Protein AF-A0A2D9XTK6-F1 (afdb_monomer_lite)

Foldseek 3Di:
DVVVVVVVVLVVVLQVQLVVQLVVCVVVVVCVPDNSNVSSVVSSVVSVVVCVVCVVVVVVVVPPPPD

Secondary structure (DSSP, 8-state):
-HHHHHHHHHHHHHHHHHHHHHHHHHHTTGGGTS-HHHHHHHHHHHHHHHHHHTHHHHHHHHHS---

pLDDT: mean 83.61, std 8.37, range [53.03, 93.56]

Sequence (67 aa):
MLAFISLVFFGAVGYFAYNITQCVARILKLTTFIDSKIFGVLGLIVYVYLVYMNSDVLLEAMMKPIS

Radius of gyration: 14.74 Å; chains: 1; bounding box: 34×20×36 Å

Structure (mmCIF, N/CA/C/O backbone):
data_AF-A0A2D9XTK6-F1
#
_entry.id   AF-A0A2D9XTK6-F1
#
loop_
_atom_site.group_PDB
_atom_site.id
_atom_site.type_symbol
_atom_site.label_atom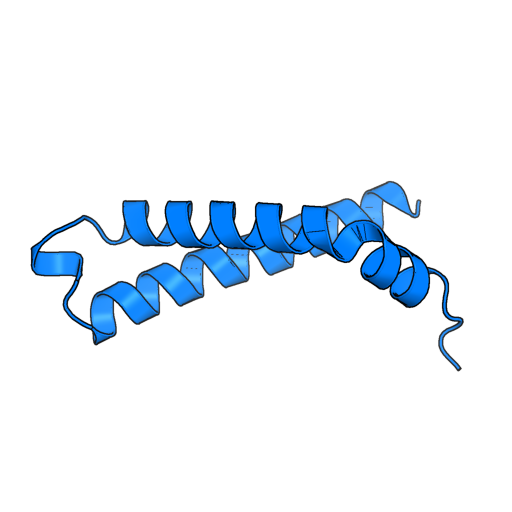_id
_atom_site.label_alt_id
_atom_site.label_comp_id
_atom_site.label_asym_id
_atom_site.label_entity_id
_atom_site.label_seq_id
_atom_site.pdbx_PDB_ins_code
_atom_site.Cartn_x
_atom_site.Cartn_y
_atom_site.Cartn_z
_atom_site.occupancy
_atom_site.B_iso_or_equiv
_atom_site.auth_seq_id
_atom_site.auth_comp_id
_atom_site.auth_asym_id
_atom_site.auth_atom_id
_atom_site.pdbx_PDB_model_num
ATOM 1 N N . MET A 1 1 ? 15.739 -7.239 -12.753 1.00 62.22 1 MET A N 1
ATOM 2 C CA . MET A 1 1 ? 16.067 -6.008 -11.998 1.00 62.22 1 MET A CA 1
ATOM 3 C C . MET A 1 1 ? 14.857 -5.090 -11.862 1.00 62.22 1 MET A C 1
ATOM 5 O O . MET A 1 1 ? 14.477 -4.824 -10.732 1.00 62.22 1 MET A O 1
ATOM 9 N N . LEU A 1 2 ? 14.189 -4.703 -12.958 1.00 71.56 2 LEU A N 1
ATOM 10 C CA . LEU A 1 2 ? 12.950 -3.903 -12.911 1.00 71.56 2 LEU A CA 1
ATOM 11 C C . LEU A 1 2 ? 11.867 -4.486 -11.988 1.00 71.56 2 LEU A C 1
ATOM 13 O O . LEU A 1 2 ? 11.434 -3.798 -11.076 1.00 71.56 2 LEU A O 1
ATOM 17 N N . ALA A 1 3 ? 11.532 -5.774 -12.127 1.00 76.19 3 ALA A N 1
ATOM 18 C CA . ALA A 1 3 ? 10.514 -6.420 -11.287 1.00 76.19 3 ALA A CA 1
ATOM 19 C C . ALA A 1 3 ? 10.798 -6.327 -9.773 1.00 76.19 3 ALA A C 1
ATOM 21 O O . ALA A 1 3 ? 9.874 -6.219 -8.974 1.00 76.19 3 ALA A O 1
ATOM 22 N N . PHE A 1 4 ? 12.074 -6.333 -9.376 1.00 79.88 4 PHE A N 1
ATOM 23 C CA . PHE A 1 4 ? 12.462 -6.222 -7.970 1.00 79.88 4 PHE A CA 1
ATOM 24 C C . PHE A 1 4 ? 12.235 -4.802 -7.441 1.00 79.88 4 PHE A C 1
ATOM 26 O O . PHE A 1 4 ? 11.676 -4.623 -6.364 1.00 79.88 4 PHE A O 1
ATOM 33 N N . ILE A 1 5 ? 12.606 -3.790 -8.228 1.00 81.62 5 ILE A N 1
ATOM 34 C CA . ILE A 1 5 ? 12.399 -2.378 -7.885 1.00 81.62 5 ILE A CA 1
ATOM 35 C C . ILE A 1 5 ? 10.900 -2.074 -7.800 1.00 81.62 5 ILE A C 1
ATOM 37 O O . ILE A 1 5 ? 10.459 -1.467 -6.827 1.00 81.62 5 ILE A O 1
ATOM 41 N N . SER A 1 6 ? 10.114 -2.558 -8.766 1.00 78.06 6 SER A N 1
ATOM 42 C CA . SER A 1 6 ? 8.657 -2.408 -8.773 1.00 78.06 6 SER A CA 1
ATOM 43 C C . SER A 1 6 ? 8.014 -3.048 -7.543 1.00 78.06 6 SER A C 1
ATOM 45 O O . SER A 1 6 ? 7.147 -2.439 -6.926 1.00 78.06 6 SER A O 1
ATOM 47 N N . LEU A 1 7 ? 8.468 -4.238 -7.137 1.00 85.19 7 LEU A N 1
ATOM 48 C CA . LEU A 1 7 ? 7.941 -4.935 -5.963 1.00 85.19 7 LEU A CA 1
ATOM 49 C C . LEU A 1 7 ? 8.289 -4.213 -4.655 1.00 85.19 7 LEU A C 1
ATOM 51 O O . LEU A 1 7 ? 7.430 -4.084 -3.784 1.00 85.19 7 LEU A O 1
ATOM 55 N N . VAL A 1 8 ? 9.514 -3.696 -4.525 1.00 86.94 8 VAL A N 1
ATOM 56 C CA . VAL A 1 8 ? 9.927 -2.906 -3.354 1.00 86.94 8 VAL A CA 1
ATOM 57 C C . VAL A 1 8 ? 9.124 -1.608 -3.261 1.00 86.94 8 VAL A C 1
ATOM 59 O O . VAL A 1 8 ? 8.615 -1.289 -2.186 1.00 86.94 8 VAL A O 1
ATOM 62 N N . PHE A 1 9 ? 8.947 -0.887 -4.373 1.00 84.44 9 PHE A N 1
ATOM 63 C CA . PHE A 1 9 ? 8.123 0.325 -4.405 1.00 84.44 9 PHE A CA 1
ATOM 64 C C . PHE A 1 9 ? 6.663 0.027 -4.065 1.00 84.44 9 PHE A C 1
ATOM 66 O O . PHE A 1 9 ? 6.070 0.718 -3.238 1.00 84.44 9 PHE A O 1
ATOM 73 N N . PHE A 1 10 ? 6.100 -1.028 -4.649 1.00 87.31 10 PHE A N 1
ATOM 74 C CA . PHE A 1 10 ? 4.727 -1.444 -4.387 1.00 87.31 10 PHE A CA 1
ATOM 75 C C . PHE A 1 10 ? 4.516 -1.818 -2.914 1.00 87.31 10 PHE A C 1
ATOM 77 O O . PHE A 1 10 ? 3.546 -1.391 -2.292 1.00 87.31 10 PHE A O 1
ATOM 84 N N . GLY A 1 11 ? 5.462 -2.549 -2.321 1.00 88.88 11 GLY A N 1
ATOM 85 C CA . GLY A 1 11 ? 5.437 -2.890 -0.900 1.00 88.88 11 GLY A CA 1
ATOM 86 C C . GLY A 1 11 ? 5.549 -1.665 0.010 1.00 88.88 11 GLY A C 1
ATOM 87 O O . GLY A 1 11 ? 4.774 -1.532 0.956 1.00 88.88 11 GLY A O 1
ATOM 88 N N . ALA A 1 12 ? 6.470 -0.743 -0.284 1.00 90.31 12 ALA A N 1
ATOM 89 C CA . ALA A 1 12 ? 6.679 0.461 0.519 1.00 90.31 12 ALA A CA 1
ATOM 90 C C . ALA A 1 12 ? 5.467 1.406 0.475 1.00 90.31 12 ALA A C 1
ATOM 92 O O . ALA A 1 12 ? 4.992 1.858 1.519 1.00 90.31 12 ALA A O 1
ATOM 93 N N . VAL A 1 13 ? 4.927 1.666 -0.719 1.00 90.00 13 VAL A N 1
ATOM 94 C CA . VAL A 1 13 ? 3.744 2.522 -0.897 1.00 90.00 13 VAL A CA 1
ATOM 95 C C . VAL A 1 13 ? 2.493 1.841 -0.337 1.00 90.00 13 VAL A C 1
ATOM 97 O O . VAL A 1 13 ? 1.687 2.500 0.319 1.00 90.00 13 VAL A O 1
ATOM 100 N N . GLY A 1 14 ? 2.354 0.524 -0.500 1.00 91.44 14 GLY A N 1
ATOM 101 C CA . GLY A 1 14 ? 1.277 -0.246 0.119 1.00 91.44 14 GLY A CA 1
ATOM 102 C C . GLY A 1 14 ? 1.308 -0.163 1.648 1.00 91.44 14 GLY A C 1
ATOM 103 O O . GLY A 1 14 ? 0.294 0.139 2.276 1.00 91.44 14 GLY A O 1
ATOM 104 N N . TYR A 1 15 ? 2.478 -0.339 2.266 1.00 91.75 15 TYR A N 1
ATOM 105 C CA . TYR A 1 15 ? 2.636 -0.201 3.717 1.00 91.75 15 TYR A CA 1
ATOM 106 C C . TYR A 1 15 ? 2.331 1.221 4.209 1.00 91.75 15 TYR A C 1
ATOM 108 O O . TYR A 1 15 ? 1.703 1.409 5.256 1.00 91.75 15 TYR A O 1
ATOM 116 N N . PHE A 1 16 ? 2.723 2.235 3.437 1.00 92.19 16 PHE A N 1
ATOM 117 C CA . PHE A 1 16 ? 2.358 3.622 3.711 1.00 92.19 16 PHE A CA 1
ATOM 118 C C . PHE A 1 16 ? 0.837 3.835 3.655 1.00 92.19 16 PHE A C 1
ATOM 120 O O . PHE A 1 16 ? 0.267 4.391 4.595 1.00 92.19 16 PHE A O 1
ATOM 127 N N . ALA A 1 17 ? 0.166 3.340 2.610 1.00 91.81 17 ALA A N 1
ATOM 128 C CA . ALA A 1 17 ? -1.285 3.436 2.457 1.00 91.81 17 ALA A CA 1
ATOM 129 C C . ALA A 1 17 ? -2.032 2.758 3.616 1.00 91.81 17 ALA A C 1
ATOM 131 O O . ALA A 1 17 ? -2.985 3.331 4.152 1.00 91.81 17 ALA A O 1
ATOM 132 N N . TYR A 1 18 ? -1.559 1.587 4.054 1.00 93.00 18 TYR A N 1
ATOM 133 C CA . TYR A 1 18 ? -2.071 0.889 5.232 1.00 93.00 18 TYR A CA 1
ATOM 134 C C . TYR A 1 18 ? -1.976 1.769 6.486 1.00 93.00 18 TYR A C 1
ATOM 136 O O . TYR A 1 18 ? -2.987 2.043 7.125 1.00 93.00 18 TYR A O 1
ATOM 144 N N . ASN A 1 19 ? -0.794 2.295 6.816 1.00 93.56 19 ASN A N 1
ATOM 145 C CA . ASN A 1 19 ? -0.620 3.117 8.020 1.00 93.56 19 ASN A CA 1
ATOM 146 C C . ASN A 1 19 ? -1.405 4.436 7.978 1.00 93.56 19 ASN A C 1
ATOM 148 O O . ASN A 1 19 ? -1.984 4.841 8.989 1.00 93.56 19 ASN A O 1
ATOM 152 N N . ILE A 1 20 ? -1.469 5.100 6.820 1.00 92.38 20 ILE A N 1
ATOM 153 C CA . ILE A 1 20 ? -2.246 6.335 6.659 1.00 92.38 20 ILE A CA 1
ATOM 154 C C . ILE A 1 20 ? -3.730 6.069 6.886 1.00 92.38 20 ILE A C 1
ATOM 156 O O . ILE A 1 20 ? -4.366 6.800 7.640 1.00 92.38 20 ILE A O 1
ATOM 160 N N . THR A 1 21 ? -4.286 5.011 6.300 1.00 89.31 21 THR A N 1
ATOM 161 C CA . THR A 1 21 ? -5.711 4.692 6.471 1.00 89.31 21 THR A CA 1
ATOM 162 C C . THR A 1 21 ? -6.055 4.274 7.897 1.00 89.31 21 THR A C 1
ATOM 164 O O . THR A 1 21 ? -7.101 4.677 8.406 1.00 89.31 21 THR A O 1
ATOM 167 N N . GLN A 1 22 ? -5.153 3.589 8.607 1.00 89.62 22 GLN A N 1
ATOM 168 C CA . GLN A 1 22 ? -5.307 3.353 10.047 1.00 89.62 22 GLN A CA 1
ATOM 169 C C . GLN A 1 22 ? -5.314 4.651 10.864 1.00 89.62 22 GLN A C 1
ATOM 171 O O . GLN A 1 22 ? -6.106 4.798 11.798 1.00 89.62 22 GLN A O 1
ATOM 176 N N . CYS A 1 23 ? -4.438 5.598 10.523 1.00 89.25 23 CYS A N 1
ATOM 177 C CA . CYS A 1 23 ? -4.363 6.896 11.185 1.00 89.25 23 CYS A CA 1
ATOM 178 C C . CYS A 1 23 ? -5.631 7.726 10.929 1.00 89.25 23 CYS A C 1
ATOM 180 O O . CYS A 1 23 ? -6.250 8.225 11.868 1.00 89.25 23 CYS A O 1
ATOM 182 N N . VAL A 1 24 ? -6.082 7.789 9.675 1.00 87.81 24 VAL A N 1
ATOM 183 C CA . VAL A 1 24 ? -7.325 8.463 9.269 1.00 87.81 24 VAL A CA 1
ATOM 184 C C . VAL A 1 24 ? -8.535 7.859 9.985 1.00 87.81 24 VAL A C 1
ATOM 186 O O . VAL A 1 24 ? -9.367 8.601 10.507 1.00 87.81 24 VAL A O 1
ATOM 189 N N . ALA A 1 25 ? -8.604 6.531 10.110 1.00 86.75 25 ALA A N 1
ATOM 190 C CA . ALA A 1 25 ? -9.670 5.861 10.854 1.00 86.75 25 ALA A CA 1
ATOM 191 C C . ALA A 1 25 ? -9.701 6.253 12.342 1.00 86.75 25 ALA A C 1
ATOM 193 O O . ALA A 1 25 ? -10.782 6.392 12.918 1.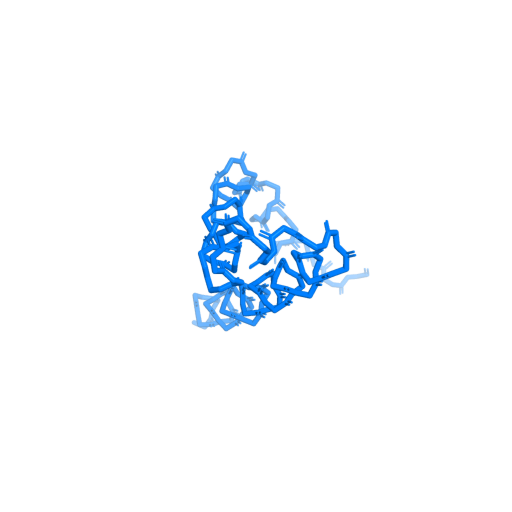00 86.75 25 ALA A O 1
ATOM 194 N N . ARG A 1 26 ? -8.533 6.475 12.963 1.00 85.94 26 ARG A N 1
ATOM 195 C CA . ARG A 1 26 ? -8.439 6.984 14.343 1.00 85.94 26 ARG A CA 1
ATOM 196 C C . ARG A 1 26 ? -8.882 8.441 14.450 1.00 85.94 26 ARG A C 1
ATOM 198 O O . ARG A 1 26 ? -9.645 8.762 15.356 1.00 85.94 26 ARG A O 1
ATOM 205 N N . ILE A 1 27 ? -8.450 9.306 13.529 1.00 88.50 27 ILE A N 1
ATOM 206 C CA . ILE A 1 27 ? -8.823 10.734 13.511 1.00 88.50 27 ILE A CA 1
ATOM 207 C C . ILE A 1 27 ? -10.339 10.894 13.363 1.00 88.50 27 ILE A C 1
ATOM 209 O O . ILE A 1 27 ? -10.961 11.661 14.093 1.00 88.50 27 ILE A O 1
ATOM 213 N N . LEU A 1 28 ? -10.946 10.120 12.464 1.00 84.50 28 LEU A N 1
ATOM 214 C CA . LEU A 1 28 ? -12.387 10.145 12.217 1.00 84.50 28 LEU A CA 1
ATOM 215 C C . LEU A 1 28 ? -13.203 9.406 13.292 1.00 84.50 28 LEU A C 1
ATOM 217 O O . LEU A 1 28 ? -14.420 9.300 13.164 1.00 84.50 28 LEU A O 1
ATOM 221 N N . LYS A 1 29 ? -12.557 8.863 14.337 1.00 82.44 29 LYS A N 1
ATOM 222 C CA . LYS A 1 29 ? -13.174 8.003 15.365 1.00 82.44 29 LYS A CA 1
ATOM 223 C C . LYS A 1 29 ? -13.964 6.820 14.787 1.00 82.44 29 LYS A C 1
ATOM 225 O O . LYS A 1 29 ? -14.811 6.240 15.467 1.00 82.44 29 LYS A O 1
ATOM 230 N N . LEU A 1 30 ? -13.652 6.397 13.562 1.00 75.94 30 LEU A N 1
ATOM 231 C CA . LEU A 1 30 ? -14.237 5.206 12.940 1.00 75.94 30 LEU A CA 1
ATOM 232 C C . LEU A 1 30 ? -13.821 3.923 13.675 1.00 75.94 30 LEU A C 1
ATOM 234 O O . LEU A 1 30 ? -14.531 2.922 13.613 1.00 75.94 30 LEU A O 1
ATOM 238 N N . THR A 1 31 ? -12.746 3.994 14.469 1.00 70.38 31 THR A N 1
ATOM 239 C CA . THR A 1 31 ? -12.327 2.955 15.423 1.00 70.38 31 THR A CA 1
ATOM 240 C C . THR A 1 31 ? -13.365 2.602 16.484 1.00 70.38 31 THR A C 1
ATOM 242 O O . THR A 1 31 ? -13.223 1.582 17.146 1.00 70.38 31 THR A O 1
ATOM 245 N N . THR A 1 32 ? -14.397 3.430 16.666 1.00 72.88 32 THR A N 1
ATOM 246 C CA . THR A 1 32 ? -15.510 3.148 17.589 1.00 72.88 32 THR A CA 1
ATOM 247 C C . THR A 1 32 ? -16.496 2.130 17.002 1.00 72.88 32 THR A C 1
ATOM 249 O O . THR A 1 32 ? -17.212 1.474 17.749 1.00 72.88 32 THR A O 1
ATOM 252 N N . PHE A 1 33 ? -16.524 1.990 15.672 1.00 73.44 33 PHE A N 1
ATOM 253 C CA . PHE A 1 33 ? -17.430 1.093 14.950 1.00 73.44 33 PHE A CA 1
ATOM 254 C C . PHE A 1 33 ? -16.715 -0.141 14.396 1.00 73.44 33 PHE A C 1
ATOM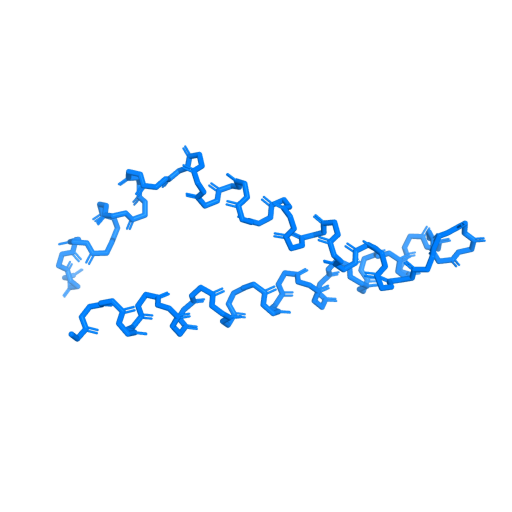 256 O O . PHE A 1 33 ? -17.260 -1.240 14.436 1.00 73.44 33 PHE A O 1
ATOM 263 N N . ILE A 1 34 ? -15.506 0.034 13.856 1.00 76.38 34 ILE A N 1
ATOM 264 C CA . ILE A 1 34 ? -14.744 -1.009 13.161 1.00 76.38 34 ILE A CA 1
ATOM 265 C C . ILE A 1 34 ? -13.262 -0.866 13.534 1.00 76.38 34 ILE A C 1
ATOM 267 O O . ILE A 1 34 ? -12.745 0.247 13.608 1.00 76.38 34 ILE A O 1
ATOM 271 N N . ASP A 1 35 ? -12.559 -1.982 13.754 1.00 82.81 35 ASP A N 1
ATOM 272 C CA . ASP A 1 35 ? -11.142 -1.973 14.145 1.00 82.81 35 ASP A CA 1
ATOM 273 C C . ASP A 1 35 ? -10.274 -1.214 13.122 1.00 82.81 35 ASP A C 1
ATOM 275 O O . ASP A 1 35 ? -10.388 -1.405 11.908 1.00 82.81 35 ASP A O 1
ATOM 279 N N . SER A 1 36 ? -9.349 -0.385 13.616 1.00 79.94 36 SER A N 1
ATOM 280 C CA . SER A 1 36 ? -8.353 0.317 12.795 1.00 79.94 36 SER A CA 1
ATOM 281 C C . SER A 1 36 ? -7.620 -0.595 11.804 1.00 79.94 36 SER A C 1
ATOM 283 O O . SER A 1 36 ? -7.326 -0.168 10.691 1.00 79.94 36 SER A O 1
ATOM 285 N N . LYS A 1 37 ? -7.374 -1.864 12.151 1.00 82.62 37 LYS A N 1
ATOM 286 C CA . LYS A 1 37 ? -6.749 -2.856 11.266 1.00 82.62 37 LYS A CA 1
ATOM 287 C C . LYS A 1 37 ? -7.561 -3.108 10.005 1.00 82.62 37 LYS A C 1
ATOM 289 O O . LYS A 1 37 ? -6.977 -3.193 8.929 1.00 82.62 37 LYS A O 1
ATOM 294 N N . ILE A 1 38 ? -8.884 -3.159 10.121 1.00 86.44 38 ILE A N 1
ATOM 295 C CA . ILE A 1 38 ? -9.784 -3.390 8.988 1.00 86.44 38 ILE A CA 1
ATOM 296 C C . ILE A 1 38 ? -9.731 -2.197 8.029 1.00 86.44 38 ILE A C 1
ATOM 298 O O . ILE A 1 38 ? -9.647 -2.395 6.822 1.00 86.44 38 ILE A O 1
ATOM 302 N N . PHE A 1 39 ? -9.668 -0.967 8.547 1.00 87.38 39 PHE A N 1
ATOM 303 C CA . PHE A 1 39 ? -9.461 0.221 7.710 1.00 87.38 39 PHE A CA 1
ATOM 304 C C . PHE A 1 39 ? -8.106 0.232 7.009 1.00 87.38 39 PHE A C 1
ATOM 306 O O . PHE A 1 39 ? -8.039 0.615 5.845 1.00 87.38 39 PHE A O 1
ATOM 313 N N . GLY A 1 40 ? -7.052 -0.234 7.682 1.00 87.44 40 GLY A N 1
ATOM 314 C CA . GLY A 1 40 ? -5.749 -0.437 7.052 1.00 87.44 40 GLY A CA 1
ATOM 315 C C . GLY A 1 40 ? -5.830 -1.406 5.871 1.00 87.44 40 GLY A C 1
ATOM 316 O O . GLY A 1 40 ? -5.336 -1.109 4.784 1.00 87.44 40 GLY A O 1
ATOM 317 N N . VAL A 1 41 ? -6.496 -2.552 6.054 1.00 91.31 41 VAL A N 1
ATOM 318 C CA . VAL A 1 41 ? -6.692 -3.548 4.987 1.00 91.31 41 VAL A CA 1
ATOM 319 C C . VAL A 1 41 ? -7.542 -2.983 3.847 1.00 91.31 41 VAL A C 1
ATOM 321 O O . VAL A 1 41 ? -7.183 -3.163 2.688 1.00 91.31 41 VAL A O 1
ATOM 324 N N . LEU A 1 42 ? -8.619 -2.251 4.147 1.00 89.81 42 LEU A N 1
ATOM 325 C CA . LEU A 1 42 ? -9.427 -1.565 3.133 1.00 89.81 42 LEU A CA 1
ATOM 326 C C . LEU A 1 42 ? -8.594 -0.555 2.337 1.00 89.81 42 LEU A C 1
ATOM 328 O O . LEU A 1 42 ? -8.683 -0.523 1.113 1.00 89.81 42 LEU A O 1
ATOM 332 N N . GLY A 1 43 ? -7.739 0.218 3.009 1.00 88.88 43 GLY A N 1
ATOM 333 C CA . GLY A 1 43 ? -6.793 1.121 2.360 1.00 88.88 43 GLY A CA 1
ATOM 334 C C . GLY A 1 43 ? -5.822 0.400 1.433 1.00 88.88 43 GLY A C 1
ATOM 335 O O . GLY A 1 43 ? -5.573 0.861 0.321 1.00 88.88 43 GLY A O 1
ATOM 336 N N . LEU A 1 44 ? -5.325 -0.764 1.857 1.00 92.50 44 LEU A N 1
ATOM 337 C CA . LEU A 1 44 ? -4.463 -1.606 1.033 1.00 92.50 44 LEU A CA 1
ATOM 338 C C . LEU A 1 44 ? -5.201 -2.136 -0.207 1.00 92.50 44 LEU A C 1
ATOM 340 O O . LEU A 1 44 ? -4.654 -2.094 -1.304 1.00 92.50 44 LEU A O 1
ATOM 344 N N . ILE A 1 45 ? -6.447 -2.593 -0.056 1.00 92.31 45 ILE A N 1
ATOM 345 C CA . ILE A 1 45 ? -7.280 -3.078 -1.169 1.00 92.31 45 ILE A CA 1
ATOM 346 C C . ILE A 1 45 ? -7.526 -1.955 -2.179 1.00 92.31 45 ILE A C 1
ATOM 348 O O . ILE A 1 45 ? -7.348 -2.158 -3.378 1.00 92.31 45 ILE A O 1
ATOM 352 N N . VAL A 1 46 ? -7.884 -0.761 -1.700 1.00 91.88 46 VAL A N 1
ATOM 353 C CA . VAL A 1 46 ? -8.080 0.420 -2.550 1.00 91.88 46 VAL A CA 1
ATOM 354 C C . VAL A 1 46 ? -6.789 0.786 -3.278 1.00 91.88 46 VAL A C 1
ATOM 356 O O . VAL A 1 46 ? -6.834 1.074 -4.471 1.00 91.88 46 VAL A O 1
ATOM 359 N N . TYR A 1 47 ? -5.639 0.724 -2.602 1.00 90.81 47 TYR A N 1
ATOM 360 C CA . TYR A 1 47 ? -4.335 0.950 -3.225 1.00 90.81 47 TYR A CA 1
ATOM 361 C C . TYR A 1 47 ? -4.049 -0.054 -4.350 1.00 90.81 47 TYR A C 1
ATOM 363 O O . TYR A 1 47 ? -3.729 0.355 -5.464 1.00 90.81 47 TYR A O 1
ATOM 371 N N . VAL A 1 48 ? -4.214 -1.355 -4.090 1.00 91.00 48 VAL A N 1
ATOM 372 C CA . VAL A 1 48 ? -4.007 -2.414 -5.093 1.00 91.00 48 VAL A CA 1
ATOM 373 C C . VAL A 1 48 ? -4.940 -2.209 -6.289 1.00 91.00 48 VAL A C 1
ATOM 375 O O . VAL A 1 48 ? -4.502 -2.308 -7.433 1.00 91.00 48 VAL A O 1
ATOM 378 N N . TYR A 1 49 ? -6.206 -1.871 -6.035 1.00 90.94 49 TYR A N 1
ATOM 379 C CA . TYR A 1 49 ? -7.186 -1.584 -7.080 1.00 90.94 49 TYR A CA 1
ATOM 380 C C . TYR A 1 49 ? -6.795 -0.361 -7.919 1.00 90.94 49 TYR A C 1
ATOM 382 O O . TYR A 1 49 ? -6.828 -0.421 -9.144 1.00 90.94 49 TYR A O 1
ATOM 390 N N . LEU A 1 50 ? -6.366 0.733 -7.284 1.00 88.81 50 LEU A N 1
ATOM 391 C CA . LEU A 1 50 ? -5.884 1.932 -7.975 1.00 88.81 50 LEU A CA 1
ATOM 392 C C . LEU A 1 50 ? -4.667 1.635 -8.850 1.00 88.81 50 LEU A C 1
ATOM 394 O O . LEU A 1 50 ? -4.611 2.102 -9.985 1.00 88.81 50 LEU A O 1
ATOM 398 N N . VAL A 1 51 ? -3.718 0.845 -8.351 1.00 88.06 51 VAL A N 1
ATOM 399 C CA . VAL A 1 51 ? -2.546 0.431 -9.129 1.00 88.06 51 VAL A CA 1
ATOM 400 C C . VAL A 1 51 ? -2.952 -0.432 -10.318 1.00 88.06 51 VAL A C 1
ATOM 402 O O . VAL A 1 51 ? -2.452 -0.214 -11.416 1.00 88.06 51 VAL A O 1
ATOM 405 N N . TYR A 1 52 ? -3.881 -1.368 -10.125 1.00 87.00 52 TYR A N 1
ATOM 406 C CA . TYR A 1 52 ? -4.387 -2.213 -11.204 1.00 87.00 52 TYR A CA 1
ATOM 407 C C . TYR A 1 52 ? -5.113 -1.400 -12.284 1.00 87.00 52 TYR A C 1
ATOM 409 O O . TYR A 1 52 ? -4.860 -1.587 -13.466 1.00 87.00 52 TYR A O 1
ATOM 417 N N . MET A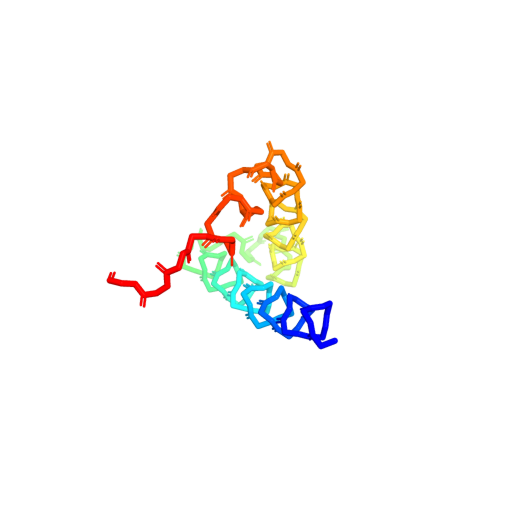 1 53 ? -5.966 -0.452 -11.888 1.00 92.12 53 MET A N 1
ATOM 418 C CA . MET A 1 53 ? -6.723 0.389 -12.824 1.00 92.12 53 MET A CA 1
ATOM 419 C C . MET A 1 53 ? -5.856 1.402 -13.581 1.00 92.12 53 MET A C 1
ATOM 421 O O . MET A 1 53 ? -6.276 1.898 -14.620 1.00 92.12 53 MET A O 1
ATOM 425 N N . ASN A 1 54 ? -4.676 1.738 -13.056 1.00 88.25 54 ASN A N 1
ATOM 426 C CA . ASN A 1 54 ? -3.765 2.728 -13.637 1.00 88.25 54 ASN A CA 1
ATOM 427 C C . ASN A 1 54 ? -2.412 2.104 -14.009 1.00 88.25 54 ASN A C 1
ATOM 429 O O . ASN A 1 54 ? -1.389 2.795 -14.027 1.00 88.25 54 ASN A O 1
ATOM 433 N N . SER A 1 55 ? -2.388 0.797 -14.284 1.00 80.44 55 SER A N 1
ATOM 434 C CA . SER A 1 55 ? -1.158 0.063 -14.587 1.00 80.44 55 SER A CA 1
ATOM 435 C C . SER A 1 55 ? -0.423 0.629 -15.798 1.00 80.44 55 SER A C 1
ATOM 437 O O . SER A 1 55 ? 0.804 0.684 -15.783 1.00 80.44 55 SER A O 1
ATOM 439 N N . ASP A 1 56 ? -1.158 1.104 -16.806 1.00 81.50 56 ASP A N 1
ATOM 440 C CA . ASP A 1 56 ? -0.592 1.709 -18.013 1.00 81.50 56 ASP A CA 1
ATOM 441 C C . ASP A 1 56 ? 0.173 3.000 -17.699 1.00 81.50 56 ASP A C 1
ATOM 443 O O . ASP A 1 56 ? 1.324 3.153 -18.103 1.00 81.50 56 ASP A O 1
ATOM 447 N N . VAL A 1 57 ? -0.415 3.883 -16.883 1.00 83.12 57 VAL A N 1
ATOM 448 C CA . VAL A 1 57 ? 0.211 5.148 -16.457 1.00 83.12 57 VAL A CA 1
ATOM 449 C C . VAL A 1 57 ? 1.443 4.887 -15.590 1.00 83.12 57 VAL A C 1
ATOM 451 O O . VAL A 1 57 ? 2.453 5.580 -15.704 1.00 83.12 57 VAL A O 1
ATOM 454 N N . LEU A 1 58 ? 1.385 3.874 -14.723 1.00 76.44 58 LEU A N 1
ATOM 455 C CA . LEU A 1 58 ? 2.517 3.469 -13.890 1.00 76.44 58 LEU A CA 1
ATOM 456 C C . LEU A 1 58 ? 3.671 2.919 -14.728 1.00 76.44 58 LEU A C 1
ATOM 458 O O . LEU A 1 58 ? 4.818 3.297 -14.498 1.00 76.44 58 LEU A O 1
ATOM 462 N N . LEU A 1 59 ? 3.380 2.061 -15.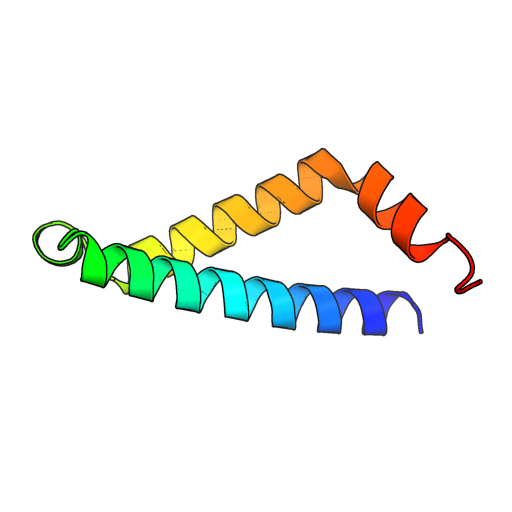706 1.00 76.50 59 LEU A N 1
ATOM 463 C CA . LEU A 1 59 ? 4.377 1.544 -16.640 1.00 76.50 59 LEU A CA 1
ATOM 464 C C . LEU A 1 59 ? 4.999 2.668 -17.466 1.00 76.50 59 LEU A C 1
ATOM 466 O O . LEU A 1 59 ? 6.221 2.728 -17.575 1.00 76.50 59 LEU A O 1
ATOM 470 N N . GLU A 1 60 ? 4.188 3.589 -17.984 1.00 81.81 60 GLU A N 1
ATOM 471 C CA . GLU A 1 60 ? 4.668 4.767 -18.706 1.00 81.81 60 GLU A CA 1
ATOM 472 C C . GLU A 1 60 ? 5.579 5.635 -17.827 1.00 81.81 60 GLU A C 1
ATOM 474 O O . GLU A 1 60 ? 6.682 5.994 -18.242 1.00 81.81 60 GLU A O 1
ATOM 479 N N . ALA A 1 61 ? 5.185 5.898 -16.579 1.00 76.88 61 ALA A N 1
ATOM 480 C CA . ALA A 1 61 ? 5.993 6.653 -15.625 1.00 76.88 61 ALA A CA 1
ATOM 481 C C . ALA A 1 61 ? 7.315 5.948 -15.273 1.00 76.88 61 ALA A C 1
ATOM 483 O O . ALA A 1 61 ? 8.333 6.617 -15.110 1.00 76.88 61 ALA A O 1
ATOM 484 N N . MET A 1 62 ? 7.328 4.612 -15.180 1.00 71.56 62 MET A N 1
ATOM 485 C CA . MET A 1 62 ? 8.550 3.833 -14.931 1.00 71.56 62 MET A CA 1
ATOM 486 C C . MET A 1 62 ? 9.476 3.764 -16.153 1.00 71.56 62 MET A C 1
ATOM 488 O O . MET A 1 62 ? 10.684 3.599 -15.992 1.00 71.56 62 MET A O 1
ATOM 492 N N . MET A 1 63 ? 8.921 3.847 -17.364 1.00 76.31 63 MET A N 1
ATOM 493 C CA . MET A 1 63 ? 9.679 3.837 -18.619 1.00 76.31 63 MET A CA 1
ATOM 494 C C . MET A 1 63 ? 10.173 5.225 -19.025 1.00 76.31 63 MET A C 1
ATOM 496 O O . MET A 1 63 ? 11.085 5.329 -19.848 1.00 76.31 63 MET A O 1
ATOM 500 N N . LYS A 1 64 ? 9.591 6.291 -18.466 1.00 79.88 64 LYS A N 1
ATOM 501 C CA . LYS A 1 64 ? 10.026 7.653 -18.743 1.00 79.88 64 LYS A CA 1
ATOM 502 C C . LYS A 1 64 ? 11.463 7.830 -18.232 1.00 79.88 64 LYS A C 1
ATOM 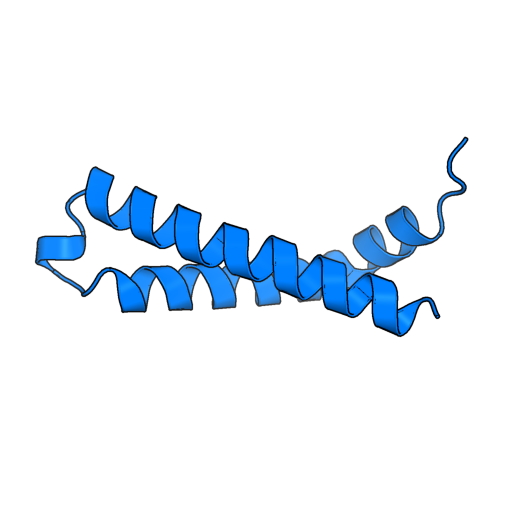504 O O . LYS A 1 64 ? 11.710 7.626 -17.041 1.00 79.88 64 LYS A O 1
ATOM 509 N N . PRO A 1 65 ? 12.426 8.175 -19.108 1.00 68.38 65 PRO A N 1
ATOM 510 C CA . PRO A 1 65 ? 13.800 8.372 -18.683 1.00 68.38 65 PRO A CA 1
ATOM 511 C C . PRO A 1 65 ? 13.839 9.495 -17.650 1.00 68.38 65 PRO A C 1
ATOM 513 O O . PRO A 1 65 ? 13.151 10.506 -17.800 1.00 68.38 65 PRO A O 1
ATOM 516 N N . ILE A 1 66 ? 14.633 9.287 -16.599 1.00 63.69 66 ILE A N 1
ATOM 517 C CA . ILE A 1 66 ? 14.910 10.288 -15.569 1.00 63.69 66 ILE A CA 1
ATOM 518 C C . ILE A 1 66 ? 15.759 11.370 -16.248 1.00 63.69 66 ILE A C 1
ATOM 520 O O . ILE A 1 66 ? 16.986 11.289 -16.269 1.00 63.69 66 ILE A O 1
ATOM 524 N N . SER A 1 67 ? 15.085 12.307 -16.905 1.00 53.03 67 SER A N 1
ATOM 525 C CA . SER A 1 67 ? 15.636 13.503 -17.534 1.00 53.03 67 SER A CA 1
ATOM 526 C C . SER A 1 67 ? 15.049 14.735 -16.878 1.00 53.03 67 SER A C 1
ATOM 528 O O . SER A 1 67 ? 13.873 14.683 -16.453 1.00 53.03 67 SER A O 1
#